Protein AF-A0A7X7FJX4-F1 (afdb_monomer_lite)

Structure (mmCIF, N/CA/C/O backbone):
data_AF-A0A7X7FJX4-F1
#
_entry.id   AF-A0A7X7FJX4-F1
#
loop_
_atom_site.group_PDB
_atom_site.id
_atom_site.type_symbol
_atom_site.label_atom_id
_atom_site.label_alt_id
_atom_site.label_comp_id
_atom_site.label_asym_id
_a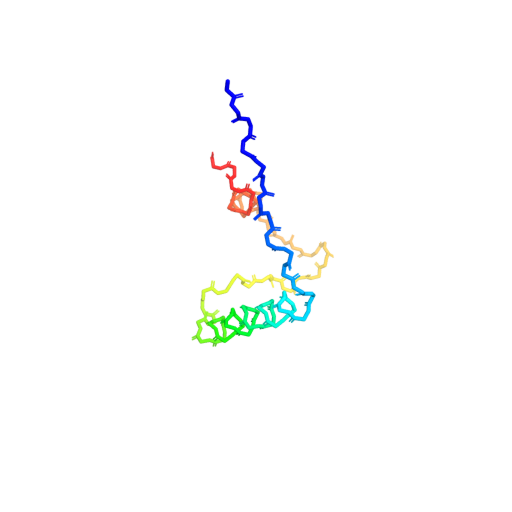tom_site.label_entity_id
_atom_site.label_seq_id
_atom_site.pdbx_PDB_ins_code
_atom_site.Cartn_x
_atom_site.Cartn_y
_atom_site.Cartn_z
_atom_site.occupancy
_atom_site.B_iso_or_equiv
_atom_site.auth_seq_id
_atom_site.auth_comp_id
_atom_site.auth_asym_id
_atom_site.auth_atom_id
_atom_site.pdbx_PDB_model_num
ATOM 1 N N . MET A 1 1 ? 11.661 34.411 -26.037 1.00 35.62 1 MET A N 1
ATOM 2 C CA . MET A 1 1 ? 11.725 33.301 -25.062 1.00 35.62 1 MET A CA 1
ATOM 3 C C . MET A 1 1 ? 11.535 31.999 -25.818 1.00 35.62 1 MET A C 1
ATOM 5 O O . MET A 1 1 ? 10.457 31.774 -26.348 1.00 35.62 1 MET A O 1
ATOM 9 N N . MET A 1 2 ? 12.596 31.204 -25.959 1.00 39.88 2 MET A N 1
ATOM 10 C CA . MET A 1 2 ? 12.513 29.859 -26.533 1.00 39.88 2 MET A CA 1
ATOM 11 C C . MET A 1 2 ? 11.945 28.912 -25.475 1.00 39.88 2 MET A C 1
ATOM 13 O O . MET A 1 2 ? 12.518 28.779 -24.397 1.00 39.88 2 MET A O 1
ATOM 17 N N . LEU A 1 3 ? 10.823 28.266 -25.787 1.00 52.12 3 LEU A N 1
ATOM 18 C CA . LEU A 1 3 ? 10.350 27.094 -25.061 1.00 52.12 3 LEU A CA 1
ATOM 19 C C . LEU A 1 3 ? 11.345 25.961 -25.330 1.00 52.12 3 LEU A C 1
ATOM 21 O O . LEU A 1 3 ? 11.477 25.506 -26.466 1.00 52.12 3 LEU A O 1
ATOM 25 N N . SER A 1 4 ? 12.081 25.543 -24.300 1.00 49.75 4 SER A N 1
ATOM 26 C CA . SER A 1 4 ? 12.932 24.356 -24.363 1.00 49.75 4 SER A CA 1
ATOM 27 C C . SER A 1 4 ? 12.085 23.150 -24.776 1.00 49.75 4 SER A C 1
ATOM 29 O O . SER A 1 4 ? 11.100 22.855 -24.094 1.00 49.75 4 SER A O 1
ATOM 31 N N . PRO A 1 5 ? 12.436 22.415 -25.845 1.00 48.59 5 PRO A N 1
ATOM 32 C CA . PRO A 1 5 ? 11.792 21.144 -26.098 1.00 48.59 5 PRO A CA 1
ATOM 33 C C . PRO A 1 5 ? 12.219 20.207 -24.972 1.00 48.59 5 PRO A C 1
ATOM 35 O O . PRO A 1 5 ? 13.415 19.990 -24.760 1.00 48.59 5 PRO A O 1
ATOM 38 N N . PHE A 1 6 ? 11.251 19.659 -24.241 1.00 53.72 6 PHE A N 1
ATOM 39 C CA . PHE A 1 6 ? 11.472 18.483 -23.414 1.00 53.72 6 PHE A CA 1
ATOM 40 C C . PHE A 1 6 ? 12.084 17.405 -24.314 1.00 53.72 6 PHE A C 1
ATOM 42 O O . PHE A 1 6 ? 11.381 16.689 -25.023 1.00 53.72 6 PHE A O 1
ATOM 49 N N . ARG A 1 7 ? 13.416 17.291 -24.316 1.00 50.50 7 ARG A N 1
ATOM 50 C CA . ARG A 1 7 ? 14.127 16.129 -24.849 1.00 50.50 7 ARG A CA 1
ATOM 51 C C . ARG A 1 7 ? 13.927 14.996 -23.851 1.00 50.50 7 ARG A C 1
ATOM 53 O O . ARG A 1 7 ? 14.854 14.589 -23.158 1.00 50.50 7 ARG A O 1
ATOM 60 N N . GLY A 1 8 ? 12.684 14.530 -23.747 1.00 55.94 8 GLY A N 1
ATOM 61 C CA . GLY A 1 8 ? 12.355 13.275 -23.100 1.00 55.94 8 GLY A CA 1
ATOM 62 C C . GLY A 1 8 ? 13.064 12.188 -23.886 1.00 55.94 8 GLY A C 1
ATOM 63 O O . GLY A 1 8 ? 12.664 11.840 -24.994 1.00 55.94 8 GLY A O 1
ATOM 64 N N . ARG A 1 9 ? 14.190 11.721 -23.356 1.00 61.72 9 ARG A N 1
ATOM 65 C CA . ARG A 1 9 ? 14.868 10.533 -23.852 1.00 61.72 9 ARG A CA 1
ATOM 66 C C . ARG A 1 9 ? 13.841 9.412 -23.702 1.00 61.72 9 ARG A C 1
ATOM 68 O O . ARG A 1 9 ? 13.517 9.051 -22.577 1.00 61.72 9 ARG A O 1
ATOM 75 N N . PHE A 1 10 ? 13.256 8.951 -24.805 1.00 64.25 10 PHE A N 1
ATOM 76 C CA . PHE A 1 10 ? 12.340 7.815 -24.780 1.00 64.25 10 PHE A CA 1
ATOM 77 C C . PHE A 1 10 ? 13.143 6.599 -24.305 1.00 64.25 10 PHE A C 1
ATOM 79 O O . PHE A 1 10 ? 13.861 5.971 -25.082 1.00 64.25 10 PHE A O 1
ATOM 86 N N . GLU A 1 11 ? 13.112 6.330 -23.000 1.00 72.75 11 GLU A N 1
ATOM 87 C CA . GLU A 1 11 ? 13.618 5.081 -22.448 1.00 72.75 11 GLU A CA 1
ATOM 88 C C . GLU A 1 11 ? 12.801 3.943 -23.057 1.00 72.75 11 GLU A C 1
ATOM 90 O O . GLU A 1 11 ? 11.578 4.035 -23.188 1.00 72.75 11 GLU A O 1
ATOM 95 N N . SER A 1 12 ? 13.473 2.865 -23.460 1.00 87.94 12 SER A N 1
ATOM 96 C CA . SER A 1 12 ? 12.751 1.691 -23.932 1.00 87.94 12 SER A CA 1
ATOM 97 C C . SER A 1 12 ? 11.901 1.130 -22.794 1.00 87.94 12 SER A C 1
ATOM 99 O O . SER A 1 12 ? 12.281 1.185 -21.621 1.00 87.94 12 SER A O 1
ATOM 101 N N . TRP A 1 13 ? 10.759 0.537 -23.140 1.00 86.56 13 TRP A N 1
ATOM 102 C CA . TRP A 1 13 ? 9.893 -0.110 -22.155 1.00 86.56 13 TRP A CA 1
ATOM 103 C C . TRP A 1 13 ? 10.654 -1.117 -21.278 1.00 86.56 13 TRP A C 1
ATOM 105 O O . TRP A 1 13 ? 10.428 -1.189 -20.074 1.00 86.56 13 TRP A O 1
ATOM 115 N N . THR A 1 14 ? 11.617 -1.840 -21.852 1.00 92.12 14 THR A N 1
ATOM 116 C CA . THR A 1 14 ? 12.479 -2.774 -21.118 1.00 92.12 14 THR A CA 1
ATOM 117 C C . THR A 1 14 ? 13.266 -2.091 -19.999 1.00 92.12 14 THR A C 1
ATOM 119 O O . THR A 1 14 ? 13.345 -2.634 -18.899 1.00 92.12 14 THR A O 1
ATOM 122 N N . VAL A 1 15 ? 13.816 -0.898 -20.252 1.00 91.88 15 VAL A N 1
ATOM 123 C CA . VAL A 1 15 ? 14.562 -0.118 -19.251 1.00 91.88 15 VAL A CA 1
ATOM 124 C C . VAL A 1 15 ? 13.626 0.378 -18.150 1.00 91.88 15 VAL A C 1
ATOM 126 O O . VAL A 1 15 ? 13.935 0.218 -16.971 1.00 91.88 15 VAL A O 1
ATOM 129 N N . ILE A 1 16 ? 12.452 0.895 -18.523 1.00 91.38 16 ILE A N 1
ATOM 130 C CA . ILE A 1 16 ? 11.436 1.360 -17.565 1.00 91.38 16 ILE A CA 1
ATOM 131 C C . ILE A 1 16 ? 10.981 0.205 -16.668 1.00 91.38 16 ILE A C 1
ATOM 133 O O . ILE A 1 16 ? 10.975 0.338 -15.446 1.00 91.38 16 ILE A O 1
ATOM 137 N N . ARG A 1 17 ? 10.662 -0.952 -17.258 1.00 93.31 17 ARG A N 1
ATOM 138 C CA . ARG A 1 17 ? 10.243 -2.148 -16.521 1.00 93.31 17 ARG A CA 1
ATOM 139 C C . ARG A 1 17 ? 11.332 -2.637 -15.570 1.00 93.31 17 ARG A C 1
ATOM 141 O O . ARG A 1 17 ? 11.027 -2.978 -14.433 1.00 93.31 17 ARG A O 1
ATOM 148 N N . ALA A 1 18 ? 12.587 -2.679 -16.019 1.00 95.75 18 ALA A N 1
ATOM 149 C CA . ALA A 1 18 ? 13.704 -3.090 -15.172 1.00 95.75 18 ALA A CA 1
ATOM 150 C C . ALA A 1 18 ? 13.878 -2.147 -13.972 1.00 95.75 18 ALA A C 1
ATOM 152 O O . ALA A 1 18 ? 14.046 -2.620 -12.850 1.00 95.75 18 ALA A O 1
ATOM 153 N N . ARG A 1 19 ? 13.763 -0.829 -14.190 1.00 94.25 19 ARG A N 1
ATOM 154 C CA . ARG A 1 19 ? 13.802 0.164 -13.110 1.00 94.25 19 ARG A CA 1
ATOM 155 C C . ARG A 1 19 ? 12.641 -0.017 -12.131 1.00 94.25 19 ARG A C 1
ATOM 157 O O . ARG A 1 19 ? 12.892 -0.114 -10.939 1.00 94.25 19 ARG A O 1
ATOM 164 N N . MET A 1 20 ? 11.408 -0.147 -12.623 1.00 95.38 20 MET A N 1
ATOM 165 C CA . MET A 1 20 ? 10.227 -0.365 -11.775 1.00 95.38 20 MET A CA 1
ATOM 166 C C . MET A 1 20 ? 10.373 -1.602 -10.887 1.00 95.38 20 MET A C 1
ATOM 168 O O . MET A 1 20 ? 10.083 -1.545 -9.695 1.00 95.38 20 MET A O 1
ATOM 172 N N . LEU A 1 21 ? 10.843 -2.718 -11.455 1.00 97.62 21 LEU A N 1
ATOM 173 C CA . LEU A 1 21 ? 11.076 -3.944 -10.69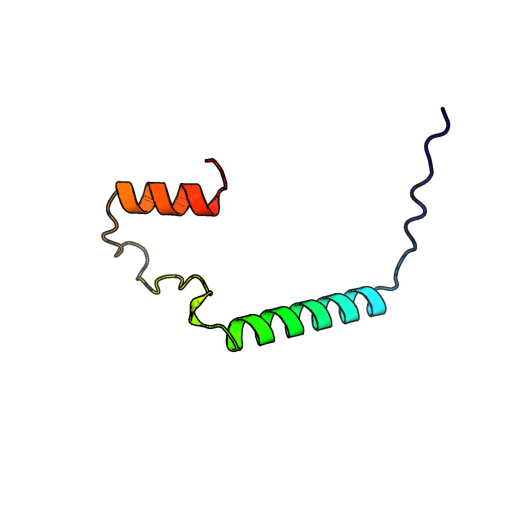2 1.00 97.62 21 LEU A CA 1
ATOM 174 C C . LEU A 1 21 ? 12.160 -3.750 -9.631 1.00 97.62 21 LEU A C 1
ATOM 176 O O . LEU A 1 21 ? 11.950 -4.148 -8.493 1.00 97.62 21 LEU A O 1
ATOM 180 N N . ARG A 1 22 ? 13.274 -3.100 -9.985 1.00 97.31 22 ARG A N 1
ATOM 181 C CA . ARG A 1 22 ? 14.372 -2.803 -9.056 1.00 97.31 22 ARG A CA 1
ATOM 182 C C . ARG A 1 22 ? 13.912 -1.916 -7.898 1.00 97.31 22 ARG A C 1
ATOM 184 O O . ARG A 1 22 ? 14.226 -2.196 -6.751 1.00 97.31 22 ARG A O 1
ATOM 191 N N . GLU A 1 23 ? 13.172 -0.852 -8.192 1.00 96.38 23 GLU A N 1
ATOM 192 C CA . GLU A 1 23 ? 12.640 0.067 -7.179 1.00 96.38 23 GLU A CA 1
ATOM 193 C C . GLU A 1 23 ? 11.635 -0.637 -6.260 1.00 96.38 23 GLU A C 1
ATOM 195 O O . GLU A 1 23 ? 11.674 -0.456 -5.045 1.00 96.38 23 GLU A O 1
ATOM 200 N N . THR A 1 24 ? 10.782 -1.491 -6.830 1.00 95.00 24 THR A N 1
ATOM 201 C CA . THR A 1 24 ? 9.813 -2.290 -6.066 1.00 95.00 24 THR A CA 1
ATOM 202 C C . THR A 1 24 ? 10.513 -3.305 -5.165 1.00 95.00 24 THR A C 1
ATOM 204 O O . THR A 1 24 ? 10.139 -3.448 -4.006 1.00 95.00 24 THR A O 1
ATOM 207 N N . GLU A 1 25 ? 11.536 -3.991 -5.678 1.00 97.06 25 GLU A N 1
ATOM 208 C CA . GLU A 1 25 ? 12.367 -4.924 -4.911 1.00 97.06 25 GLU A CA 1
ATOM 209 C C . GLU A 1 25 ? 12.991 -4.221 -3.702 1.00 97.06 25 GLU A C 1
ATOM 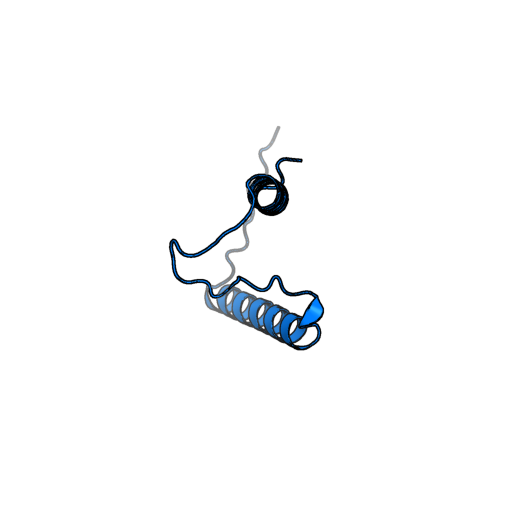211 O O . GLU A 1 25 ? 12.774 -4.653 -2.573 1.00 97.06 25 GLU A O 1
ATOM 216 N N . VAL A 1 26 ? 13.656 -3.081 -3.919 1.00 96.31 26 VAL A N 1
ATOM 217 C CA . VAL A 1 26 ? 14.270 -2.288 -2.841 1.00 96.31 26 VAL A CA 1
ATOM 218 C C . VAL A 1 26 ? 13.235 -1.855 -1.803 1.00 96.31 26 VAL A C 1
ATOM 220 O O . VAL A 1 26 ? 13.486 -1.963 -0.605 1.00 96.31 26 VAL A O 1
ATOM 223 N N . PHE A 1 27 ? 12.064 -1.393 -2.242 1.00 91.31 27 PHE A N 1
ATOM 224 C CA . PHE A 1 27 ? 10.995 -0.992 -1.330 1.00 91.31 27 PHE A CA 1
ATOM 225 C C . PHE A 1 27 ? 10.513 -2.159 -0.456 1.00 91.31 27 PHE A C 1
ATOM 227 O O . PHE A 1 27 ? 10.368 -2.002 0.756 1.00 91.31 27 PHE A O 1
ATOM 234 N N . ILE A 1 28 ? 10.286 -3.334 -1.052 1.00 90.56 28 ILE A N 1
ATOM 235 C CA . ILE A 1 28 ? 9.840 -4.528 -0.322 1.00 90.56 28 ILE A CA 1
ATOM 236 C C . ILE A 1 28 ? 10.922 -4.996 0.653 1.00 90.56 28 ILE A C 1
ATOM 238 O O . ILE A 1 28 ? 10.611 -5.297 1.803 1.00 90.56 28 ILE A O 1
ATOM 242 N N . GLU A 1 29 ? 12.184 -5.040 0.228 1.00 95.25 29 GLU A N 1
ATOM 243 C CA . GLU A 1 29 ? 13.304 -5.428 1.090 1.00 95.25 29 GLU A CA 1
ATOM 244 C C . GLU A 1 29 ? 13.446 -4.500 2.300 1.00 95.25 29 GLU A C 1
ATOM 246 O O . GLU A 1 29 ? 13.644 -4.973 3.421 1.00 95.25 29 GLU A O 1
ATOM 251 N N . GLU A 1 30 ? 13.309 -3.190 2.094 1.00 92.56 30 GLU A N 1
ATOM 252 C CA . GLU A 1 30 ? 13.331 -2.204 3.175 1.00 92.56 30 GLU A CA 1
ATOM 253 C C . GLU A 1 30 ? 12.156 -2.404 4.137 1.00 92.56 30 GLU A C 1
ATOM 255 O O . GLU A 1 30 ? 12.341 -2.460 5.354 1.00 92.56 30 GLU A O 1
ATOM 260 N N . ALA A 1 31 ? 10.950 -2.595 3.596 1.00 87.56 31 ALA A N 1
ATOM 261 C CA . ALA A 1 31 ? 9.747 -2.825 4.387 1.00 87.56 31 ALA A CA 1
ATOM 262 C C . ALA A 1 31 ? 9.825 -4.110 5.225 1.00 87.56 31 ALA A C 1
ATOM 264 O O . ALA A 1 31 ? 9.358 -4.135 6.363 1.00 87.56 31 ALA A O 1
ATOM 265 N N . LEU A 1 32 ? 10.439 -5.164 4.683 1.00 88.06 32 LEU A N 1
ATOM 266 C CA . LEU A 1 32 ? 10.674 -6.419 5.397 1.00 88.06 32 LEU A CA 1
ATOM 267 C C . LEU A 1 32 ? 11.767 -6.294 6.466 1.00 88.06 32 LEU A C 1
ATOM 269 O O . LEU A 1 32 ? 11.708 -7.007 7.467 1.00 88.06 32 LEU A O 1
ATOM 273 N N . ARG A 1 33 ? 12.754 -5.409 6.276 1.00 94.00 33 ARG A N 1
ATOM 274 C CA . ARG A 1 33 ? 13.803 -5.136 7.272 1.00 94.00 33 ARG A CA 1
ATOM 275 C C . ARG A 1 33 ? 13.281 -4.320 8.454 1.00 94.00 33 ARG A C 1
ATOM 277 O O . ARG A 1 33 ? 13.743 -4.533 9.572 1.00 94.00 33 ARG A O 1
ATOM 284 N N . HIS A 1 34 ? 12.322 -3.433 8.197 1.00 89.88 34 HIS A N 1
ATOM 285 C CA . HIS A 1 34 ? 11.733 -2.521 9.177 1.00 89.88 34 HIS A CA 1
ATOM 286 C C . HIS A 1 34 ? 10.211 -2.705 9.296 1.00 89.88 34 HIS A C 1
ATOM 288 O O . HIS A 1 34 ? 9.444 -1.779 8.995 1.00 89.88 34 HIS A O 1
ATOM 294 N N . PRO A 1 35 ? 9.735 -3.892 9.721 1.00 83.88 35 PRO A N 1
ATOM 295 C CA . PRO A 1 35 ? 8.304 -4.173 9.815 1.00 83.88 35 PRO A CA 1
ATOM 296 C C . PRO A 1 35 ? 7.571 -3.234 10.787 1.00 83.88 35 PRO A C 1
ATOM 298 O O . PRO A 1 35 ? 6.373 -3.004 10.632 1.00 83.88 35 PRO A O 1
ATOM 301 N N . GLU A 1 36 ? 8.273 -2.657 11.762 1.00 85.56 36 GLU A N 1
ATOM 302 C CA . GLU A 1 36 ? 7.749 -1.686 12.726 1.00 85.56 36 GLU A CA 1
ATOM 303 C C . GLU A 1 36 ? 7.375 -0.329 12.112 1.00 85.56 36 GLU A C 1
ATOM 305 O O . GLU A 1 36 ? 6.588 0.411 12.701 1.00 85.56 36 GLU A O 1
ATOM 310 N N . GLN A 1 37 ? 7.924 0.007 10.942 1.00 83.44 37 GLN A N 1
ATOM 311 C CA . GLN A 1 37 ? 7.670 1.280 10.258 1.00 83.44 37 GLN A CA 1
ATOM 312 C C . GLN A 1 37 ? 6.469 1.209 9.309 1.00 83.44 37 GLN A C 1
ATOM 314 O O . GLN A 1 37 ? 5.994 2.237 8.823 1.00 83.44 37 GLN A O 1
ATOM 319 N N . GLN A 1 38 ? 5.973 0.004 9.027 1.00 72.88 38 GLN A N 1
ATOM 320 C CA . GLN A 1 38 ? 4.873 -0.194 8.095 1.00 72.88 38 GLN A CA 1
ATOM 321 C C . GLN A 1 38 ? 3.530 0.074 8.772 1.00 72.88 38 GLN A C 1
ATOM 323 O O . GLN A 1 38 ? 3.240 -0.428 9.860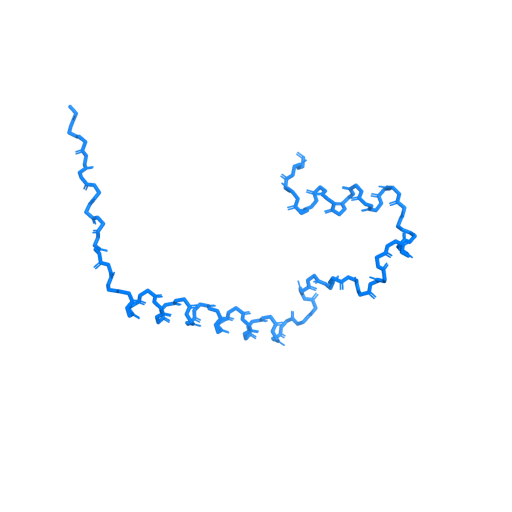 1.00 72.88 38 GLN A O 1
ATOM 328 N N . ILE A 1 39 ? 2.675 0.846 8.098 1.00 69.44 39 ILE A N 1
ATOM 329 C CA . ILE A 1 39 ? 1.306 1.091 8.553 1.00 69.44 39 ILE A CA 1
ATOM 330 C C . ILE A 1 39 ? 0.552 -0.237 8.479 1.00 69.44 39 ILE A C 1
ATOM 332 O O . ILE A 1 39 ? 0.219 -0.720 7.395 1.00 69.44 39 ILE A O 1
ATOM 336 N N . GLN A 1 40 ? 0.268 -0.837 9.634 1.00 67.06 40 GLN A N 1
ATOM 337 C CA . GLN A 1 40 ? -0.621 -1.989 9.687 1.00 67.06 40 GLN A CA 1
ATOM 338 C C . GLN A 1 40 ? -2.029 -1.531 9.326 1.00 67.06 40 GLN A C 1
ATOM 340 O O . GLN A 1 40 ? -2.672 -0.808 10.086 1.00 67.06 40 GLN A O 1
ATOM 345 N N . ILE A 1 41 ? -2.513 -1.963 8.163 1.00 66.06 41 ILE A N 1
ATOM 346 C CA . ILE A 1 41 ? -3.924 -1.820 7.817 1.00 66.06 41 ILE A CA 1
ATOM 347 C C . ILE A 1 41 ? -4.691 -2.793 8.718 1.00 66.06 41 ILE A C 1
ATOM 349 O O . ILE A 1 41 ? -4.481 -4.005 8.602 1.00 66.06 41 ILE A O 1
ATOM 353 N N . PRO A 1 42 ? -5.568 -2.312 9.617 1.00 64.56 42 PRO A N 1
ATOM 354 C CA . PRO A 1 42 ? -6.335 -3.199 10.473 1.00 64.56 42 PRO A CA 1
ATOM 355 C C . PRO A 1 42 ? -7.186 -4.129 9.609 1.00 64.56 42 PRO A C 1
ATOM 357 O O . PRO A 1 42 ? -8.023 -3.678 8.826 1.00 64.56 42 PRO A O 1
ATOM 360 N N . THR A 1 43 ? -7.002 -5.437 9.765 1.00 72.00 43 THR A N 1
ATOM 361 C CA . THR A 1 43 ? -7.852 -6.464 9.150 1.00 72.00 43 THR A CA 1
ATOM 362 C C . THR A 1 43 ? -9.151 -6.588 9.940 1.00 72.00 43 THR A C 1
ATOM 364 O O . THR A 1 43 ? -9.438 -7.585 10.597 1.00 72.00 43 THR A O 1
ATOM 367 N N . LEU A 1 44 ? -9.949 -5.525 9.905 1.00 73.75 44 LEU A N 1
ATOM 368 C CA . LEU A 1 44 ? -11.291 -5.513 10.468 1.00 73.75 44 LEU A CA 1
ATOM 369 C C . LEU A 1 44 ? -12.297 -5.870 9.385 1.00 73.75 44 LEU A C 1
ATOM 371 O O . LEU A 1 44 ? -12.168 -5.480 8.223 1.00 73.75 44 LEU A O 1
ATOM 375 N N . LYS A 1 45 ? -13.345 -6.590 9.781 1.00 75.31 45 LYS A N 1
ATOM 376 C CA . LYS A 1 45 ? -14.485 -6.810 8.902 1.00 75.31 45 LYS A CA 1
ATOM 377 C C . L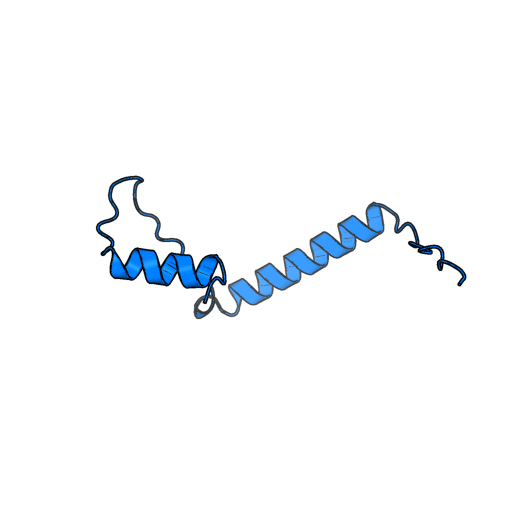YS A 1 45 ? -15.103 -5.450 8.564 1.00 75.31 45 LYS A C 1
ATOM 379 O O . LYS A 1 45 ? -15.282 -4.595 9.432 1.00 75.31 45 LYS A O 1
ATOM 384 N N . VAL A 1 46 ? -15.448 -5.248 7.295 1.00 71.94 46 VAL A N 1
ATOM 385 C CA . VAL A 1 46 ? -16.132 -4.025 6.857 1.00 71.94 46 VAL A CA 1
ATOM 386 C C . VAL A 1 46 ? -17.400 -3.829 7.698 1.00 71.94 46 VAL A C 1
ATOM 388 O O . VAL A 1 46 ? -18.204 -4.750 7.839 1.00 71.94 46 VAL A O 1
ATOM 391 N N . GLY A 1 47 ? -17.542 -2.643 8.296 1.00 74.44 47 GLY A N 1
ATOM 392 C CA . GLY A 1 47 ? -18.658 -2.291 9.180 1.00 74.44 47 GLY A CA 1
ATOM 393 C C . GLY A 1 47 ? -18.512 -2.712 10.648 1.00 74.44 47 GLY A C 1
ATOM 394 O O . GLY A 1 47 ? -19.386 -2.381 11.441 1.00 74.44 47 GLY A O 1
ATOM 395 N N . SER A 1 48 ? -17.433 -3.402 11.043 1.00 80.44 48 SER A N 1
ATOM 396 C CA . SER A 1 48 ? -17.211 -3.813 12.442 1.00 80.44 48 SER A CA 1
ATOM 397 C C . SER A 1 48 ? -16.221 -2.933 13.210 1.00 80.44 48 SER A C 1
ATOM 399 O O . SER A 1 48 ? -15.905 -3.234 14.358 1.00 80.44 48 SER A O 1
ATOM 401 N N . GLY A 1 49 ? -15.672 -1.889 12.585 1.00 75.12 49 GLY A N 1
ATOM 402 C CA . GLY A 1 49 ? -14.725 -0.989 13.237 1.00 75.12 49 GLY A CA 1
ATOM 403 C C . GLY A 1 49 ? -15.430 -0.050 14.212 1.00 75.12 49 GLY A C 1
ATOM 404 O O . GLY A 1 49 ? -16.204 0.803 13.791 1.00 75.12 49 GLY A O 1
ATOM 405 N N . THR A 1 50 ? -15.133 -0.162 15.506 1.00 80.44 50 THR A N 1
ATOM 406 C CA . THR A 1 50 ? -15.594 0.773 16.548 1.00 80.44 50 THR A CA 1
ATOM 407 C C . THR A 1 50 ? -14.569 1.885 16.766 1.00 80.44 50 THR A C 1
ATOM 409 O O . THR A 1 50 ? -14.115 2.129 17.885 1.00 80.44 50 THR A O 1
ATOM 412 N N . PHE A 1 51 ? -14.131 2.522 15.682 1.00 82.44 51 PHE A N 1
ATOM 413 C CA . PHE A 1 51 ? -13.192 3.634 15.772 1.00 82.44 51 PHE A CA 1
ATOM 414 C C . PHE A 1 51 ? -13.911 4.877 16.284 1.00 82.44 51 PHE A C 1
ATOM 416 O O . PHE A 1 51 ? -15.003 5.210 15.822 1.00 82.44 51 PHE A O 1
ATOM 423 N N . THR A 1 52 ? -13.300 5.584 17.233 1.00 87.25 52 THR A N 1
ATOM 424 C CA . THR A 1 52 ? -13.836 6.873 17.670 1.00 87.25 52 THR A CA 1
ATOM 425 C C . THR A 1 52 ? -13.743 7.882 16.525 1.00 87.25 52 THR A C 1
ATOM 427 O O . THR A 1 52 ? -12.833 7.824 15.696 1.00 87.25 52 THR A O 1
ATOM 430 N N . HIS A 1 53 ? -14.666 8.844 16.491 1.00 84.62 53 HIS A N 1
ATOM 431 C CA . HIS A 1 53 ? -14.655 9.910 15.485 1.00 84.62 53 HIS A CA 1
ATOM 432 C C . HIS A 1 53 ? -13.314 10.667 15.459 1.00 84.62 53 HIS A C 1
ATOM 434 O O . HIS A 1 53 ? -12.796 10.992 14.394 1.00 84.62 53 HIS A O 1
ATOM 440 N N . LEU A 1 54 ? -12.716 10.883 16.636 1.00 88.12 54 LEU A N 1
ATOM 441 C CA . LEU A 1 54 ? -11.415 11.535 16.779 1.00 88.12 54 LEU A CA 1
ATOM 442 C C . LEU A 1 54 ? -10.283 10.726 16.127 1.00 88.12 54 LEU A C 1
ATOM 444 O O . LEU A 1 54 ? -9.450 11.295 15.425 1.00 88.12 54 LEU A O 1
ATOM 448 N N . PHE A 1 55 ? -10.271 9.402 16.318 1.00 84.38 55 PHE A N 1
ATOM 449 C CA . PHE A 1 55 ? -9.281 8.528 15.687 1.00 84.38 55 PHE A CA 1
ATOM 450 C C . PHE A 1 55 ? -9.419 8.537 14.163 1.00 84.38 55 PHE A C 1
ATOM 452 O O . PHE A 1 55 ? -8.424 8.682 13.457 1.00 84.38 55 PHE A O 1
ATOM 459 N N . ALA A 1 56 ? -10.650 8.436 13.653 1.00 85.00 56 ALA A N 1
ATOM 460 C CA . ALA A 1 56 ? -10.904 8.490 12.216 1.00 85.00 56 ALA A CA 1
ATOM 461 C C . ALA A 1 56 ? -10.419 9.816 11.604 1.00 85.00 56 ALA A C 1
ATOM 463 O O . ALA A 1 56 ? -9.776 9.811 10.557 1.00 85.00 56 ALA A O 1
ATOM 464 N N . GLN A 1 57 ? -10.673 10.942 12.274 1.00 87.44 57 GLN A N 1
ATOM 465 C CA . GLN A 1 57 ? -10.237 12.259 11.814 1.00 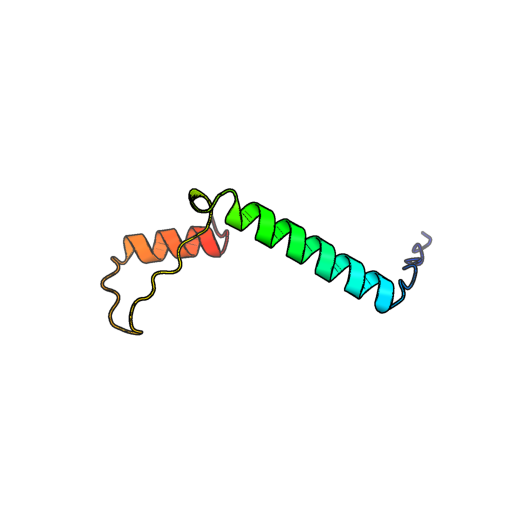87.44 57 GLN A CA 1
ATOM 466 C C . GLN A 1 57 ? -8.708 12.386 11.773 1.00 87.44 57 GLN A C 1
ATOM 468 O O . GLN A 1 57 ? -8.166 12.843 10.769 1.00 87.44 57 GLN A O 1
ATOM 473 N N . ALA A 1 58 ? -8.013 11.943 12.825 1.00 86.50 58 ALA A N 1
ATOM 474 C CA . ALA A 1 58 ? -6.551 11.969 12.876 1.00 86.50 58 ALA A CA 1
ATOM 475 C C . ALA A 1 58 ? -5.919 11.072 11.798 1.00 86.50 58 ALA A C 1
ATOM 477 O O . ALA A 1 58 ? -4.996 11.496 11.102 1.00 86.50 58 ALA A O 1
ATOM 478 N N . PHE A 1 59 ? -6.457 9.862 11.614 1.00 84.25 59 PHE A N 1
ATOM 479 C CA . PHE A 1 59 ? -6.012 8.936 10.575 1.00 84.25 59 PHE A CA 1
ATOM 480 C C . PHE A 1 59 ? -6.135 9.557 9.178 1.00 84.25 59 PHE A C 1
ATOM 482 O O . PHE A 1 59 ? -5.167 9.581 8.419 1.00 84.25 59 PHE A O 1
ATOM 489 N N . TRP A 1 60 ? -7.302 10.113 8.840 1.00 84.50 60 TRP A N 1
ATOM 490 C CA . TRP A 1 60 ? -7.513 10.705 7.519 1.00 84.50 60 TRP A CA 1
ATOM 491 C C . TRP A 1 60 ? -6.710 11.987 7.299 1.00 84.50 60 TRP A C 1
ATOM 493 O O . TRP A 1 60 ? -6.232 12.192 6.187 1.00 84.50 60 TRP A O 1
ATOM 503 N N . ALA A 1 61 ? -6.491 12.806 8.330 1.00 89.88 61 ALA A N 1
ATOM 504 C CA . ALA A 1 61 ? -5.615 13.973 8.229 1.00 89.88 61 ALA A CA 1
ATOM 505 C C . ALA A 1 61 ? -4.173 13.571 7.869 1.00 89.88 61 ALA A C 1
ATOM 507 O O . ALA A 1 61 ? -3.569 14.172 6.982 1.00 89.88 61 ALA A O 1
ATOM 508 N N . GLN A 1 62 ? -3.653 12.506 8.492 1.00 83.50 62 GLN A N 1
ATOM 509 C CA . GLN A 1 62 ? -2.332 11.962 8.175 1.00 83.50 62 GLN A CA 1
ATOM 510 C C . GLN A 1 62 ? -2.266 11.398 6.748 1.00 83.50 62 GLN A C 1
ATOM 512 O O . GLN A 1 62 ? -1.295 11.648 6.037 1.00 83.50 62 GLN A O 1
ATOM 517 N N . VAL A 1 63 ? -3.285 10.645 6.320 1.00 78.88 63 VAL A N 1
ATOM 518 C CA . VAL A 1 63 ? -3.311 10.005 4.991 1.00 78.88 63 VAL A CA 1
ATOM 519 C C . VAL A 1 63 ? -3.462 11.027 3.864 1.00 78.88 63 VAL A C 1
ATOM 521 O O . VAL A 1 63 ? -2.820 10.894 2.825 1.00 78.88 63 VAL A O 1
ATOM 524 N N . LEU A 1 64 ? -4.314 12.037 4.049 1.00 88.88 64 LEU A N 1
ATOM 525 C CA . LEU A 1 64 ? -4.621 13.029 3.015 1.00 88.88 64 LEU A CA 1
ATOM 526 C C . LEU A 1 64 ? -3.638 14.207 3.003 1.00 88.88 64 LEU A C 1
ATOM 528 O O . LEU A 1 64 ? -3.677 15.013 2.075 1.00 88.88 64 LEU A O 1
ATOM 532 N N . GLY A 1 65 ? -2.760 14.319 4.006 1.00 74.62 65 GLY A N 1
ATOM 533 C CA . GLY A 1 65 ? -1.771 15.395 4.102 1.00 74.62 65 GLY A CA 1
ATOM 534 C C . GLY A 1 65 ? -2.385 16.790 4.260 1.00 74.62 65 GLY A C 1
ATOM 535 O O . GLY A 1 65 ? -1.733 17.783 3.950 1.00 74.62 65 GLY A O 1
ATOM 536 N N . THR A 1 66 ? -3.640 16.879 4.709 1.00 62.56 66 THR A N 1
ATOM 537 C CA . THR A 1 66 ? -4.398 18.134 4.846 1.00 62.56 66 THR A CA 1
ATOM 538 C C . THR A 1 66 ? -4.246 18.744 6.241 1.00 62.56 66 THR A C 1
ATOM 540 O O . THR A 1 66 ? -5.253 19.080 6.864 1.00 62.56 66 THR A O 1
ATOM 543 N N . SER A 1 67 ? -3.012 18.806 6.752 1.00 52.03 67 SER A N 1
ATOM 544 C CA . SER A 1 67 ? -2.697 19.414 8.054 1.00 52.03 67 SER A CA 1
ATOM 545 C C . SER A 1 67 ? -3.245 20.832 8.189 1.00 52.03 67 SER A C 1
ATOM 547 O O . SER A 1 67 ? -3.115 21.607 7.213 1.00 52.03 67 SER A O 1
#

Secondary structure (DSSP, 8-state):
------------HHHHHHHHHHHHHHHHHHHHH-GGGS-----PPTT-----HHHHHHHHHHHHT--

Radius of gyration: 20.48 Å; chains: 1; bounding box: 34×40×44 Å

Sequence (67 aa):
MMLSPFRGRFESWTVIRARMLRETEVFIEEALRHPEQQIQIPTLKVGSGTFTHLFAQAFWAQVLGTS

Foldseek 3Di:
DDDDPPPPVPDPPVRVVVVVVVVVVVVVVVCVVCVVPDDDDDPDDVPRDPDDPVRVVVVVCVVVVVD

pLDDT: mean 79.16, std 15.34, range [35.62, 97.62]